Protein AF-A0A060CII4-F1 (afdb_monomer_lite)

Organism: NCBI:txid83428

Structure (mmCIF, N/CA/C/O backbone):
data_AF-A0A060CII4-F1
#
_entry.id   AF-A0A060CII4-F1
#
loop_
_atom_site.group_PDB
_atom_site.id
_atom_site.type_symbol
_atom_site.label_atom_id
_atom_site.label_alt_id
_atom_site.label_comp_id
_atom_site.label_asym_id
_atom_site.label_entity_id
_atom_site.label_seq_id
_atom_site.pdbx_PDB_ins_code
_atom_site.Cartn_x
_atom_site.Cartn_y
_atom_site.Cartn_z
_atom_site.occupancy
_atom_site.B_iso_or_equiv
_atom_site.auth_seq_id
_atom_site.auth_comp_id
_atom_site.auth_asym_id
_atom_site.auth_atom_id
_atom_site.pdbx_PDB_model_num
ATOM 1 N N . MET A 1 1 ? 1.419 1.929 6.045 1.00 71.12 1 MET A N 1
ATOM 2 C CA . MET A 1 1 ? 2.359 0.804 6.264 1.00 71.12 1 MET A CA 1
ATOM 3 C C . MET A 1 1 ? 1.665 -0.443 6.797 1.00 71.12 1 MET A C 1
ATOM 5 O O . MET A 1 1 ? 1.816 -1.476 6.164 1.00 71.12 1 MET A O 1
ATOM 9 N N . ALA A 1 2 ? 0.864 -0.356 7.867 1.00 87.94 2 ALA A N 1
ATOM 10 C CA . ALA A 1 2 ? 0.243 -1.527 8.506 1.00 87.94 2 ALA A CA 1
ATOM 11 C C . ALA A 1 2 ? -0.725 -2.353 7.626 1.00 87.94 2 ALA A C 1
ATOM 13 O O . ALA A 1 2 ? -1.005 -3.497 7.953 1.00 87.94 2 ALA A O 1
ATOM 14 N N . PHE A 1 3 ? -1.210 -1.819 6.496 1.00 90.75 3 PHE A N 1
ATOM 15 C CA . PHE A 1 3 ? -2.034 -2.591 5.555 1.00 90.75 3 PHE A CA 1
ATOM 16 C C . PHE A 1 3 ? -1.282 -3.730 4.854 1.00 90.75 3 PHE A C 1
ATOM 18 O O . PHE A 1 3 ? -1.904 -4.700 4.447 1.00 90.75 3 PHE A O 1
ATOM 25 N N . PHE A 1 4 ? 0.039 -3.634 4.685 1.00 89.62 4 PHE A N 1
ATOM 26 C CA . PHE A 1 4 ? 0.831 -4.629 3.949 1.00 89.62 4 PHE A CA 1
ATOM 27 C C . PHE A 1 4 ? 1.250 -5.786 4.863 1.00 89.62 4 PHE A C 1
ATOM 29 O O . PHE A 1 4 ? 2.434 -6.042 5.070 1.00 89.62 4 PHE A O 1
ATOM 36 N N . GLY A 1 5 ? 0.248 -6.424 5.456 1.00 87.94 5 GLY A N 1
ATOM 37 C CA . GLY A 1 5 ? 0.354 -7.458 6.476 1.00 87.94 5 GLY A CA 1
ATOM 38 C C . GLY A 1 5 ? -0.992 -7.632 7.174 1.00 87.94 5 GLY A C 1
ATOM 39 O O . GLY A 1 5 ? -2.041 -7.359 6.583 1.00 87.94 5 GLY A O 1
ATOM 40 N N . ASP A 1 6 ? -0.960 -8.042 8.439 1.00 90.38 6 ASP A N 1
ATOM 41 C CA . ASP A 1 6 ? -2.149 -8.151 9.283 1.00 90.38 6 ASP A CA 1
ATOM 42 C C . ASP A 1 6 ? -2.405 -6.831 10.013 1.00 90.38 6 ASP A C 1
ATOM 44 O O . ASP A 1 6 ? -1.695 -6.475 10.954 1.00 90.38 6 ASP A O 1
ATOM 48 N N . LEU A 1 7 ? -3.410 -6.077 9.554 1.00 92.00 7 LEU A N 1
ATOM 49 C CA . LEU A 1 7 ? -3.737 -4.782 10.147 1.00 92.00 7 LEU A CA 1
ATOM 50 C C . LEU A 1 7 ? -4.240 -4.961 11.586 1.00 92.00 7 LEU A C 1
ATOM 52 O O . LEU A 1 7 ? -5.246 -5.632 11.823 1.00 92.00 7 LEU A O 1
ATOM 56 N N . GLY A 1 8 ? -3.596 -4.256 12.514 1.00 91.38 8 GLY A N 1
ATOM 57 C CA . GLY A 1 8 ? -4.025 -4.087 13.897 1.00 91.38 8 GLY A CA 1
ATOM 58 C C . GLY A 1 8 ? -3.757 -2.664 14.387 1.00 91.38 8 GLY A C 1
ATOM 59 O O . GLY A 1 8 ? -2.988 -1.922 13.774 1.00 91.38 8 GLY A O 1
ATOM 60 N N . TYR A 1 9 ? -4.405 -2.296 15.491 1.00 92.62 9 TYR A N 1
ATOM 61 C CA . TYR A 1 9 ? -4.164 -1.045 16.209 1.00 92.62 9 TYR A CA 1
ATOM 62 C C . TYR A 1 9 ? -3.596 -1.368 17.587 1.00 92.62 9 TYR A C 1
ATOM 64 O O . TYR A 1 9 ? -4.137 -2.219 18.289 1.00 92.62 9 TYR A O 1
ATOM 72 N N . GLU A 1 10 ? -2.530 -0.672 17.967 1.00 91.25 10 GLU A N 1
ATOM 73 C CA . GLU A 1 10 ? -1.866 -0.812 19.266 1.00 91.25 10 GLU A CA 1
ATOM 74 C C . GLU A 1 10 ? -1.787 0.573 19.931 1.00 91.25 10 GLU A C 1
ATOM 76 O O . GLU A 1 10 ? -0.732 1.198 20.004 1.00 91.25 10 GLU A O 1
ATOM 81 N N . LEU A 1 11 ? -2.957 1.098 20.317 1.00 91.31 11 LEU A N 1
ATOM 82 C CA . LEU A 1 11 ? -3.148 2.402 20.965 1.00 91.31 11 LEU A CA 1
ATOM 83 C C . LEU A 1 11 ? -4.361 2.368 21.911 1.00 91.31 11 LEU A C 1
ATOM 85 O O . LEU A 1 11 ? -5.246 1.524 21.750 1.00 91.31 11 LEU A O 1
ATOM 89 N N . ASP A 1 12 ? -4.420 3.285 22.880 1.00 91.69 12 ASP A N 1
ATOM 90 C CA . ASP A 1 12 ? -5.568 3.416 23.788 1.00 91.69 12 ASP A CA 1
ATOM 91 C C . ASP A 1 12 ? -6.714 4.194 23.128 1.00 91.69 12 ASP A C 1
ATOM 93 O O . ASP A 1 12 ? -6.752 5.427 23.140 1.00 91.69 12 ASP A O 1
ATOM 97 N N . ILE A 1 13 ? -7.676 3.451 22.579 1.00 90.31 13 ILE A N 1
ATOM 98 C CA . ILE A 1 13 ? -8.834 4.005 21.866 1.00 90.31 13 ILE A CA 1
ATOM 99 C C . ILE A 1 13 ? -9.744 4.874 22.742 1.00 90.31 13 ILE A C 1
ATOM 101 O O . ILE A 1 13 ? -10.580 5.599 22.212 1.00 90.31 13 ILE A O 1
ATOM 105 N N . THR A 1 14 ? -9.623 4.804 24.073 1.00 91.50 14 THR A N 1
ATOM 106 C CA . THR A 1 14 ? -10.431 5.630 24.985 1.00 91.50 14 THR A CA 1
ATOM 107 C C . THR A 1 14 ? -9.957 7.081 25.035 1.00 91.50 14 THR A C 1
ATOM 109 O O . THR A 1 14 ? -10.689 7.950 25.506 1.00 91.50 14 THR A O 1
ATOM 112 N N . THR A 1 15 ? -8.752 7.342 24.522 1.00 93.00 15 THR A N 1
ATOM 113 C CA . THR A 1 15 ? -8.131 8.673 24.461 1.00 93.00 15 THR A CA 1
ATOM 114 C C . THR A 1 15 ? -8.203 9.315 23.074 1.00 93.00 15 THR A C 1
ATOM 116 O O . THR A 1 15 ? -7.791 10.460 22.914 1.00 93.00 15 THR A O 1
ATOM 119 N N . THR A 1 16 ? -8.731 8.589 22.088 1.00 92.31 16 THR A N 1
ATOM 120 C CA . THR A 1 16 ? -8.833 8.997 20.682 1.00 92.31 16 THR A CA 1
ATOM 121 C C . THR A 1 16 ? -10.043 9.901 20.461 1.00 92.31 16 THR A C 1
ATOM 123 O O . THR A 1 16 ? -11.131 9.624 20.975 1.00 92.31 16 THR A O 1
ATOM 126 N N . ASP A 1 17 ? -9.875 10.974 19.691 1.00 94.62 17 ASP A N 1
ATOM 127 C CA . ASP A 1 17 ? -10.986 11.871 19.365 1.00 94.62 17 ASP A CA 1
ATOM 128 C C . ASP A 1 17 ? -11.919 11.295 18.279 1.00 94.62 17 ASP A C 1
ATOM 130 O O . ASP A 1 17 ? -11.648 10.267 17.652 1.00 94.62 17 ASP A O 1
ATOM 134 N N . SER A 1 18 ? -13.078 11.929 18.076 1.00 94.12 18 SER A N 1
ATOM 135 C CA . SER A 1 18 ? -14.081 11.442 17.121 1.00 94.12 18 SER A CA 1
ATOM 136 C C . SER A 1 18 ? -13.583 11.407 15.677 1.00 94.12 18 SER A C 1
ATOM 138 O O . SER A 1 18 ? -13.991 10.522 14.923 1.00 94.12 18 SER A O 1
ATOM 140 N N . ASP A 1 19 ? -12.715 12.341 15.297 1.00 94.94 19 ASP A N 1
ATOM 141 C CA . ASP A 1 19 ? -12.235 12.488 13.926 1.00 94.94 19 ASP A CA 1
ATOM 142 C C . ASP A 1 19 ? -11.205 11.393 13.628 1.00 94.94 19 ASP A C 1
ATOM 144 O O . ASP A 1 19 ? -11.259 10.729 12.587 1.00 94.94 19 ASP A O 1
ATOM 148 N N . GLU A 1 20 ? -10.316 11.124 14.583 1.00 93.81 20 GLU A N 1
ATOM 149 C CA . GLU A 1 20 ? -9.385 10.002 14.559 1.00 93.81 20 GLU A CA 1
ATOM 150 C C . GLU A 1 20 ? -10.121 8.652 14.540 1.00 93.81 20 GLU A C 1
ATOM 152 O O . GLU A 1 20 ? -9.776 7.776 13.741 1.00 93.81 20 GLU A O 1
ATOM 157 N N . LEU A 1 21 ? -11.183 8.478 15.339 1.00 94.69 21 LEU A N 1
ATOM 158 C CA . LEU A 1 21 ? -12.015 7.266 15.310 1.00 94.69 21 LEU A CA 1
ATOM 159 C C . LEU A 1 21 ? -12.695 7.065 13.947 1.00 94.69 21 LEU A C 1
ATOM 161 O O . LEU A 1 21 ? -12.789 5.933 13.455 1.00 94.69 21 LEU A O 1
ATOM 165 N N . GLU A 1 22 ? -13.140 8.141 13.298 1.00 95.31 22 GLU A N 1
ATOM 166 C CA . GLU A 1 22 ? -13.708 8.068 11.952 1.00 95.31 22 GLU A CA 1
ATOM 167 C C . GLU A 1 22 ? -12.644 7.663 10.919 1.00 95.31 22 GLU A C 1
ATOM 169 O O . GLU A 1 22 ? -12.883 6.790 10.076 1.00 95.31 22 GLU A O 1
ATOM 174 N N . VAL A 1 23 ? -11.436 8.228 11.022 1.00 94.69 23 VAL A N 1
ATOM 175 C CA . VAL A 1 23 ? -10.278 7.831 10.208 1.00 94.69 23 VAL A CA 1
ATOM 176 C C . VAL A 1 23 ? -9.977 6.341 10.391 1.00 94.69 23 VAL A C 1
ATOM 178 O O . VAL A 1 23 ? -9.827 5.626 9.396 1.00 94.69 23 VAL A O 1
ATOM 181 N N . MET A 1 24 ? -9.938 5.845 11.630 1.00 94.69 24 MET A N 1
ATOM 182 C CA . MET A 1 24 ? -9.718 4.424 11.928 1.00 94.69 24 MET A CA 1
ATOM 183 C C . MET A 1 24 ? -10.809 3.543 11.308 1.00 94.69 24 MET A C 1
ATOM 185 O O . MET A 1 24 ? -10.508 2.522 10.689 1.00 94.69 24 MET A O 1
ATOM 189 N N . SER A 1 25 ? -12.076 3.951 11.393 1.00 94.94 25 SER A N 1
ATOM 190 C CA . SER A 1 25 ? -13.191 3.227 10.770 1.00 94.94 25 SER A CA 1
ATOM 191 C C . SER A 1 25 ? -13.022 3.112 9.248 1.00 94.94 25 SER A C 1
ATOM 193 O O . SER A 1 25 ? -13.146 2.018 8.684 1.00 94.94 25 SER A O 1
ATOM 195 N N . ARG A 1 26 ? -12.637 4.207 8.573 1.00 95.62 26 ARG A N 1
ATOM 196 C CA . ARG A 1 26 ? -12.360 4.208 7.123 1.00 95.62 26 ARG A CA 1
ATOM 197 C C . ARG A 1 26 ? -11.167 3.325 6.758 1.00 95.62 26 ARG A C 1
ATOM 199 O O . ARG A 1 26 ? -11.227 2.596 5.768 1.00 95.62 26 ARG A O 1
ATOM 206 N N . GLN A 1 27 ? -10.102 3.344 7.556 1.00 95.75 27 GLN A N 1
ATOM 207 C CA . GLN A 1 27 ? -8.944 2.458 7.388 1.00 95.75 27 GLN A CA 1
ATOM 208 C C . GLN A 1 27 ? -9.332 0.978 7.521 1.00 95.75 27 GLN A C 1
ATOM 210 O O . GLN A 1 27 ? -8.942 0.165 6.681 1.00 95.75 27 GLN A O 1
ATOM 215 N N . ILE A 1 28 ? -10.148 0.627 8.521 1.00 96.06 28 ILE A N 1
ATOM 216 C CA . ILE A 1 28 ? -10.657 -0.738 8.716 1.00 96.06 28 ILE A CA 1
ATOM 217 C C . ILE A 1 28 ? -11.515 -1.174 7.527 1.00 96.06 28 ILE A C 1
ATOM 219 O O . ILE A 1 28 ? -11.359 -2.296 7.041 1.00 96.06 28 ILE A O 1
ATOM 223 N N . ALA A 1 29 ? -12.423 -0.315 7.058 1.00 96.69 29 ALA A N 1
ATOM 224 C CA . ALA A 1 29 ? -13.290 -0.612 5.921 1.00 96.69 29 ALA A CA 1
ATOM 225 C C . ALA A 1 29 ? -12.478 -0.850 4.641 1.00 96.69 29 ALA A C 1
ATOM 227 O O . ALA A 1 29 ? -12.680 -1.858 3.962 1.00 96.69 29 ALA A O 1
ATOM 228 N N . PHE A 1 30 ? -11.507 0.022 4.362 1.00 95.88 30 PHE A N 1
ATOM 229 C CA . PHE A 1 30 ? -10.592 -0.119 3.233 1.00 95.88 30 PHE A CA 1
ATOM 230 C C . PHE A 1 30 ? -9.785 -1.420 3.311 1.00 95.88 30 PHE A C 1
ATOM 232 O O . PHE A 1 30 ? -9.765 -2.202 2.362 1.00 95.88 30 PHE A O 1
ATOM 239 N N . TYR A 1 31 ? -9.186 -1.712 4.466 1.00 96.81 31 TYR A N 1
ATOM 240 C CA . TYR A 1 31 ? -8.420 -2.940 4.649 1.00 96.81 31 TYR A CA 1
ATOM 241 C C . TYR A 1 31 ? -9.281 -4.195 4.487 1.00 96.81 31 TYR A C 1
ATOM 243 O O . TYR A 1 31 ? -8.850 -5.154 3.859 1.00 96.81 31 TYR A O 1
ATOM 251 N N . LYS A 1 32 ? -10.513 -4.199 5.013 1.00 96.44 32 LYS A N 1
ATOM 252 C CA . LYS A 1 32 ? -11.449 -5.318 4.832 1.00 96.44 32 LYS A CA 1
ATOM 253 C C . LYS A 1 32 ? -11.842 -5.505 3.367 1.00 96.44 32 LYS A C 1
ATOM 255 O O . LYS A 1 32 ? -11.889 -6.649 2.926 1.00 96.44 32 LYS A O 1
ATOM 260 N N . LYS A 1 33 ? -12.083 -4.415 2.627 1.00 96.31 33 LYS A N 1
ATOM 261 C CA . LYS A 1 33 ? -12.407 -4.450 1.190 1.00 96.31 33 LYS A CA 1
ATOM 262 C C . LYS A 1 33 ? -11.294 -5.123 0.379 1.00 96.31 33 LYS A C 1
ATOM 264 O O . LYS A 1 33 ? -11.591 -5.969 -0.453 1.00 96.31 33 LYS A O 1
ATOM 269 N N . HIS A 1 34 ? -10.035 -4.808 0.679 1.00 96.31 34 HIS A N 1
ATOM 270 C CA . HIS A 1 34 ? -8.865 -5.280 -0.076 1.00 96.31 34 HIS A CA 1
ATOM 271 C C . HIS A 1 34 ? -8.059 -6.372 0.652 1.00 96.31 34 HIS A C 1
ATOM 273 O O . HIS A 1 34 ? -6.895 -6.620 0.333 1.00 96.31 34 HIS A O 1
ATOM 279 N N . ARG A 1 35 ? -8.653 -7.035 1.655 1.00 96.56 35 ARG A N 1
ATOM 280 C CA . ARG A 1 35 ? -7.938 -7.955 2.558 1.00 96.56 35 ARG A CA 1
ATOM 281 C C . ARG A 1 35 ? -7.254 -9.095 1.810 1.00 96.56 35 ARG A C 1
ATOM 283 O O . ARG A 1 35 ? -6.106 -9.406 2.109 1.00 96.56 35 ARG A O 1
ATOM 290 N N . THR A 1 36 ? -7.947 -9.700 0.847 1.00 96.62 36 THR A N 1
ATOM 291 C CA . THR A 1 36 ? -7.401 -10.790 0.026 1.00 96.62 36 THR A CA 1
ATOM 292 C C . THR A 1 36 ? -6.144 -10.339 -0.706 1.00 96.62 36 THR A C 1
ATOM 294 O O . THR A 1 36 ? -5.127 -11.024 -0.657 1.00 96.62 36 THR A O 1
ATOM 297 N N . THR A 1 37 ? -6.176 -9.155 -1.316 1.00 96.81 37 THR A N 1
ATOM 298 C CA . THR A 1 37 ? -5.014 -8.580 -1.992 1.00 96.81 37 THR A CA 1
ATOM 299 C C . THR A 1 37 ? -3.882 -8.339 -1.008 1.00 96.81 37 THR A C 1
ATOM 301 O O . THR A 1 37 ? -2.784 -8.823 -1.244 1.00 96.81 37 THR A O 1
ATOM 304 N N . PHE A 1 38 ? -4.137 -7.690 0.129 1.00 96.88 38 PHE A N 1
ATOM 305 C CA . PHE A 1 38 ? -3.093 -7.405 1.118 1.00 96.88 38 PHE A CA 1
ATOM 306 C C . PHE A 1 38 ? -2.444 -8.654 1.726 1.00 96.88 38 PHE A C 1
ATOM 308 O O . PHE A 1 38 ? -1.222 -8.692 1.854 1.00 96.88 38 PHE A O 1
ATOM 315 N N . GLN A 1 39 ? -3.240 -9.651 2.119 1.00 95.94 39 GLN A N 1
ATOM 316 C CA . GLN A 1 39 ? -2.755 -10.807 2.880 1.00 95.94 39 GLN A CA 1
ATOM 317 C C . GLN A 1 39 ? -2.294 -11.972 1.998 1.00 95.94 39 GLN A C 1
ATOM 319 O O . GLN A 1 39 ? -1.416 -12.730 2.400 1.00 95.94 39 GLN A O 1
ATOM 324 N N . GLN A 1 40 ? -2.902 -12.152 0.823 1.00 96.25 40 GLN A N 1
ATOM 325 C CA . GLN A 1 40 ? -2.686 -13.332 -0.027 1.00 96.25 40 GLN A CA 1
ATOM 326 C C . GLN A 1 40 ? -2.071 -12.987 -1.383 1.00 96.25 40 GLN A C 1
ATOM 328 O O . GLN A 1 40 ? -1.691 -13.886 -2.134 1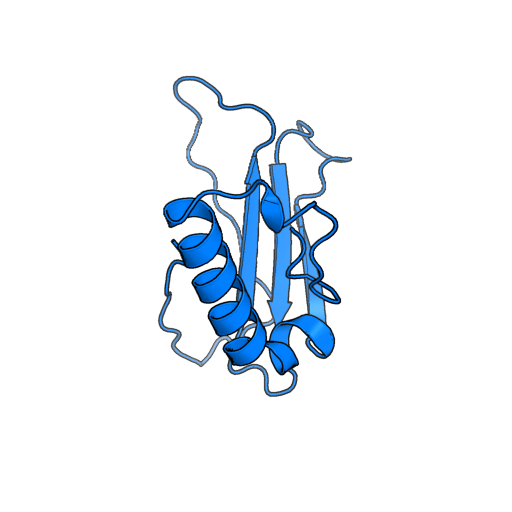.00 96.25 40 GLN A O 1
ATOM 333 N N . GLY A 1 41 ? -1.986 -11.702 -1.719 1.00 96.81 41 GLY A N 1
ATOM 334 C CA . GLY A 1 41 ? -1.394 -11.265 -2.966 1.00 96.81 41 GLY A CA 1
ATOM 335 C C . GLY A 1 41 ? 0.128 -11.402 -2.991 1.00 96.81 41 GLY A C 1
ATOM 336 O O . GLY A 1 41 ? 0.815 -11.562 -1.979 1.00 96.81 41 GLY A O 1
ATOM 337 N N . ARG A 1 42 ? 0.684 -11.307 -4.195 1.00 97.38 42 ARG A N 1
ATOM 338 C CA . ARG A 1 42 ? 2.123 -11.350 -4.429 1.00 97.38 42 ARG A CA 1
ATOM 339 C C . ARG A 1 42 ? 2.739 -9.975 -4.199 1.00 97.38 42 ARG A C 1
ATOM 341 O O . ARG A 1 42 ? 2.447 -9.032 -4.932 1.00 97.38 42 ARG A O 1
ATOM 348 N N . LEU A 1 43 ? 3.622 -9.879 -3.207 1.00 96.81 43 LEU A N 1
ATOM 349 C CA . LEU A 1 43 ? 4.335 -8.647 -2.872 1.00 96.81 43 LEU A CA 1
ATOM 350 C C . LEU A 1 43 ? 5.564 -8.441 -3.768 1.00 96.81 43 LEU A C 1
ATOM 352 O O . LEU A 1 43 ? 6.424 -9.318 -3.876 1.00 96.81 43 LEU A O 1
ATOM 356 N N . TYR A 1 44 ? 5.683 -7.246 -4.345 1.00 96.19 44 TYR A N 1
ATOM 357 C CA . TYR A 1 44 ? 6.855 -6.798 -5.097 1.00 96.19 44 TYR A CA 1
ATOM 358 C C . TYR A 1 44 ? 7.462 -5.566 -4.428 1.00 96.19 44 TYR A C 1
ATOM 360 O O . TYR A 1 44 ? 6.769 -4.584 -4.157 1.00 96.19 44 TYR A O 1
ATOM 368 N N . ARG A 1 45 ? 8.775 -5.601 -4.188 1.00 94.94 45 ARG A N 1
ATOM 369 C CA . ARG A 1 45 ? 9.539 -4.422 -3.759 1.00 94.94 45 ARG A CA 1
ATOM 370 C C . ARG A 1 45 ? 9.888 -3.602 -4.998 1.00 94.94 45 ARG A C 1
ATOM 372 O O . ARG A 1 45 ? 10.428 -4.161 -5.947 1.00 94.94 45 ARG A O 1
ATOM 379 N N . ILE A 1 46 ? 9.572 -2.309 -4.980 1.00 94.62 46 ILE A N 1
ATOM 380 C CA . ILE A 1 46 ? 9.797 -1.387 -6.105 1.00 94.62 46 ILE A CA 1
ATOM 381 C C . ILE A 1 46 ? 10.980 -0.464 -5.824 1.00 94.62 46 ILE A C 1
ATOM 383 O O . ILE A 1 46 ? 11.849 -0.297 -6.672 1.00 94.62 46 ILE A O 1
ATOM 387 N N . ALA A 1 47 ? 11.035 0.106 -4.620 1.00 92.88 47 ALA A N 1
ATOM 388 C CA . ALA A 1 47 ? 12.143 0.936 -4.169 1.00 92.88 47 ALA A CA 1
ATOM 389 C C . ALA A 1 47 ? 12.539 0.552 -2.743 1.00 92.88 47 ALA A C 1
ATOM 391 O O . ALA A 1 47 ? 11.685 0.415 -1.860 1.00 92.88 47 ALA A O 1
ATOM 392 N N . SER A 1 48 ? 13.842 0.374 -2.539 1.00 89.88 48 SER A N 1
ATOM 393 C CA . SER A 1 48 ? 14.436 -0.018 -1.265 1.00 89.88 48 SER A CA 1
ATOM 394 C C . SER A 1 48 ? 15.029 1.206 -0.557 1.00 89.88 48 SER A C 1
ATOM 396 O O . SER A 1 48 ? 15.876 1.878 -1.144 1.00 89.88 48 SER A O 1
ATOM 398 N N . PRO A 1 49 ? 14.706 1.462 0.726 1.00 86.62 49 PRO A N 1
ATOM 399 C CA . PRO A 1 49 ? 15.347 2.530 1.503 1.00 86.62 49 PRO A CA 1
ATOM 400 C C . PRO A 1 49 ? 16.798 2.188 1.897 1.00 86.62 49 PRO A C 1
ATOM 402 O O . PRO A 1 49 ? 17.460 2.942 2.617 1.00 86.62 49 PRO A O 1
ATOM 405 N N . TYR A 1 50 ? 17.296 1.026 1.471 1.00 88.75 50 TYR A N 1
ATOM 406 C CA . TYR A 1 50 ? 18.675 0.584 1.664 1.00 88.75 50 TYR A CA 1
ATOM 407 C C . TYR A 1 50 ? 19.542 0.812 0.420 1.00 88.75 50 TYR A C 1
ATOM 409 O O . TYR A 1 50 ? 20.735 0.530 0.452 1.00 88.75 50 TYR A O 1
ATOM 417 N N . GLU A 1 51 ? 18.957 1.335 -0.658 1.00 84.44 51 GLU A N 1
ATOM 418 C CA . GLU A 1 51 ? 19.613 1.573 -1.940 1.00 84.44 51 GLU A CA 1
ATOM 419 C C . GLU A 1 51 ? 19.424 3.034 -2.380 1.00 84.44 51 GLU A C 1
ATOM 421 O O . GLU A 1 51 ? 18.591 3.768 -1.840 1.00 84.44 51 GLU A O 1
ATOM 426 N N . GLY A 1 52 ? 20.216 3.471 -3.363 1.00 83.56 52 GLY A N 1
ATOM 427 C CA . GLY A 1 52 ? 20.127 4.822 -3.919 1.00 83.56 52 GLY A CA 1
ATOM 428 C C . GLY A 1 52 ? 20.330 5.919 -2.869 1.00 83.56 52 GLY A C 1
ATOM 429 O O . GLY A 1 52 ? 21.242 5.853 -2.046 1.00 83.56 52 GLY A O 1
ATOM 430 N N . ASP A 1 53 ? 19.472 6.938 -2.897 1.00 85.12 53 ASP A N 1
ATOM 431 C CA . ASP A 1 53 ? 19.509 8.061 -1.953 1.00 85.12 53 ASP A CA 1
ATOM 432 C C . ASP A 1 53 ? 18.814 7.771 -0.612 1.00 85.12 53 ASP A C 1
ATOM 434 O O . ASP A 1 53 ? 18.753 8.650 0.253 1.00 85.12 53 ASP A O 1
ATOM 438 N N . ARG A 1 54 ? 18.293 6.543 -0.449 1.00 88.44 54 ARG A N 1
ATOM 439 C CA . ARG A 1 54 ? 17.650 6.022 0.763 1.00 88.44 54 ARG A CA 1
ATOM 440 C C . ARG A 1 54 ? 16.439 6.824 1.241 1.00 88.44 54 ARG A C 1
ATOM 442 O O . ARG A 1 54 ? 16.008 6.652 2.378 1.00 88.44 54 ARG A O 1
ATOM 449 N N . ASN A 1 55 ? 15.885 7.694 0.399 1.00 90.69 55 ASN A N 1
ATOM 450 C CA . ASN A 1 55 ? 14.799 8.594 0.776 1.00 90.69 55 ASN A CA 1
ATOM 451 C C . ASN A 1 55 ? 13.417 8.083 0.353 1.00 90.69 55 ASN A C 1
ATOM 453 O O . ASN A 1 55 ? 12.401 8.659 0.744 1.00 90.69 55 ASN A O 1
ATOM 457 N N . VAL A 1 56 ? 13.377 7.023 -0.452 1.00 91.62 56 VAL A N 1
ATOM 458 C CA . VAL A 1 56 ? 12.158 6.458 -1.027 1.00 91.62 56 VAL A CA 1
ATOM 459 C C . VAL A 1 56 ? 12.049 4.982 -0.676 1.00 91.62 56 VAL A C 1
ATOM 461 O O . VAL A 1 56 ? 13.020 4.228 -0.713 1.00 91.62 56 VAL A O 1
ATOM 464 N N . MET A 1 57 ? 10.828 4.572 -0.363 1.00 94.25 57 MET A N 1
ATOM 465 C CA . MET A 1 57 ? 10.454 3.192 -0.122 1.00 94.25 57 MET A CA 1
ATOM 466 C C . MET A 1 57 ? 9.124 2.943 -0.815 1.00 94.25 57 MET A C 1
ATOM 468 O O . MET A 1 57 ? 8.144 3.642 -0.563 1.00 94.25 57 MET A O 1
ATOM 472 N N . ALA A 1 58 ? 9.087 1.967 -1.710 1.00 94.88 58 ALA A N 1
ATOM 473 C CA . ALA A 1 58 ? 7.884 1.663 -2.461 1.00 94.88 58 ALA A CA 1
ATOM 474 C C . ALA A 1 58 ? 7.748 0.163 -2.662 1.00 94.88 58 ALA A C 1
ATOM 476 O O . ALA A 1 58 ? 8.722 -0.553 -2.908 1.00 94.88 58 ALA A O 1
ATOM 477 N N . TRP A 1 59 ? 6.518 -0.307 -2.582 1.00 95.81 59 TRP A N 1
ATOM 478 C CA . TRP A 1 59 ? 6.163 -1.686 -2.861 1.00 95.81 59 TRP A CA 1
ATOM 479 C C . TRP A 1 59 ? 4.720 -1.743 -3.334 1.00 95.81 59 TRP A C 1
ATOM 481 O O . TRP A 1 59 ? 3.954 -0.787 -3.213 1.00 95.81 59 TRP A O 1
ATOM 491 N N . GLN A 1 60 ? 4.348 -2.896 -3.852 1.00 96.88 60 GLN A N 1
ATOM 492 C CA . GLN A 1 60 ? 2.993 -3.185 -4.278 1.00 96.88 60 GLN A CA 1
ATOM 493 C C . GLN A 1 60 ? 2.636 -4.6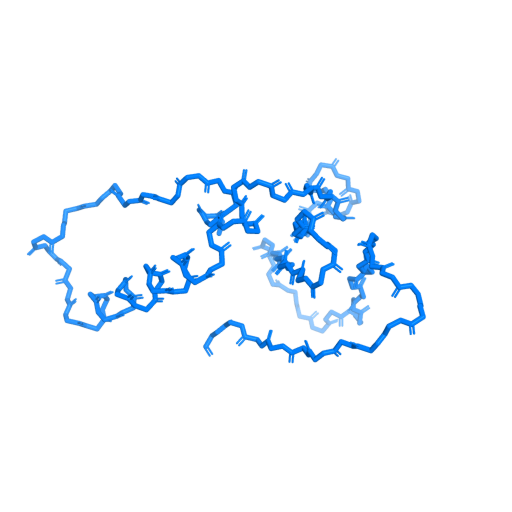24 -3.940 1.00 96.88 60 GLN A C 1
ATOM 495 O O . GLN A 1 60 ? 3.520 -5.461 -3.735 1.00 96.88 60 GLN A O 1
ATOM 500 N N . VAL A 1 61 ? 1.344 -4.917 -3.940 1.00 97.56 61 VAL A N 1
ATOM 501 C CA . VAL A 1 61 ? 0.825 -6.275 -3.842 1.00 97.56 61 VAL A CA 1
ATOM 502 C C . VAL A 1 61 ? -0.180 -6.490 -4.960 1.00 97.56 61 VAL A C 1
ATOM 504 O O . VAL A 1 61 ? -1.067 -5.662 -5.154 1.00 97.56 61 VAL A O 1
ATOM 507 N N . VAL A 1 62 ? -0.004 -7.576 -5.707 1.00 97.69 62 VAL A N 1
ATOM 508 C CA . VAL A 1 62 ? -0.907 -7.989 -6.787 1.00 97.69 62 VAL A CA 1
ATOM 509 C C . VAL A 1 62 ? -1.788 -9.115 -6.271 1.00 97.69 62 VAL A C 1
ATOM 511 O O . VAL A 1 62 ? -1.280 -10.096 -5.731 1.00 97.69 62 VAL A O 1
ATOM 514 N N . SER A 1 63 ? -3.096 -8.9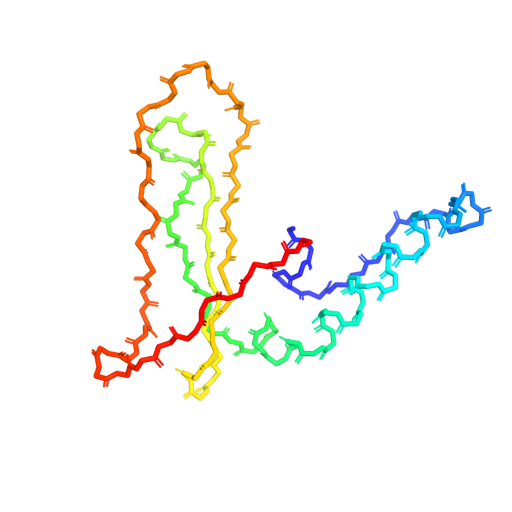64 -6.419 1.00 97.00 63 SER A N 1
ATOM 515 C CA . SER A 1 63 ? -4.100 -9.972 -6.066 1.00 97.00 63 SER A CA 1
ATOM 516 C C . SER A 1 63 ? -3.830 -11.335 -6.729 1.00 97.00 63 SER A C 1
ATOM 518 O O . SER A 1 63 ? -3.211 -11.396 -7.795 1.00 97.00 63 SER A O 1
ATOM 520 N N . PRO A 1 64 ? -4.298 -12.452 -6.138 1.00 95.81 64 PRO A N 1
ATOM 521 C CA . PRO A 1 64 ? -4.089 -13.787 -6.706 1.00 95.81 64 PRO A CA 1
ATOM 522 C C . PRO A 1 64 ? -4.636 -13.973 -8.129 1.00 95.81 64 PRO A C 1
ATOM 524 O O . PRO A 1 64 ? -4.073 -14.747 -8.898 1.00 95.81 64 PRO A O 1
ATOM 527 N N . ASP A 1 65 ? -5.713 -13.269 -8.489 1.00 95.12 65 ASP A N 1
ATOM 528 C CA . ASP A 1 65 ? -6.313 -13.304 -9.828 1.00 95.12 65 ASP A CA 1
ATOM 529 C C . ASP A 1 65 ? -5.707 -12.273 -10.799 1.00 95.12 65 ASP A C 1
ATOM 531 O O . ASP A 1 65 ? -6.110 -12.216 -11.958 1.00 95.12 65 ASP A O 1
ATOM 535 N N . SER A 1 66 ? -4.716 -11.494 -10.345 1.00 93.31 66 SER A N 1
ATOM 536 C CA . SER A 1 66 ? -4.029 -10.435 -11.098 1.00 93.31 66 SER A CA 1
ATOM 537 C C . SER A 1 66 ? -4.928 -9.298 -11.596 1.00 93.31 66 SER A C 1
ATOM 539 O O . SER A 1 66 ? -4.530 -8.563 -12.496 1.00 93.31 66 SER A O 1
ATOM 541 N N . ARG A 1 67 ? -6.119 -9.114 -11.008 1.00 94.69 67 ARG A N 1
ATOM 542 C CA . ARG A 1 67 ? -7.071 -8.060 -11.415 1.00 94.69 67 ARG A CA 1
ATOM 543 C C . ARG A 1 67 ? -6.989 -6.796 -10.573 1.00 94.69 67 ARG A C 1
ATOM 545 O O . ARG A 1 67 ? -7.371 -5.726 -11.024 1.00 94.69 67 ARG A O 1
ATOM 552 N N . GLU A 1 68 ? -6.492 -6.921 -9.351 1.00 96.12 68 GLU A N 1
ATOM 553 C CA . GLU A 1 68 ? -6.280 -5.812 -8.425 1.00 96.12 68 GLU A CA 1
ATOM 554 C C . GLU A 1 68 ? -4.804 -5.699 -8.028 1.00 96.12 68 GLU A C 1
ATOM 556 O O . GLU A 1 68 ? -4.127 -6.704 -7.783 1.00 96.12 68 GLU A O 1
ATOM 561 N N . LEU A 1 69 ? -4.323 -4.461 -7.911 1.00 95.88 69 LEU A N 1
ATOM 562 C CA . LEU A 1 69 ? -3.007 -4.118 -7.387 1.00 95.88 69 LEU A CA 1
ATOM 563 C C . LEU A 1 69 ? -3.153 -2.972 -6.388 1.00 95.88 69 LEU A C 1
ATOM 565 O O . LEU A 1 69 ? -3.772 -1.955 -6.688 1.00 95.88 69 LEU A O 1
ATOM 569 N N . VAL A 1 70 ? -2.509 -3.099 -5.227 1.00 96.69 70 VAL A N 1
ATOM 570 C CA . VAL A 1 70 ? -2.353 -1.986 -4.282 1.00 96.69 70 VAL A CA 1
ATOM 571 C C . VAL A 1 70 ? -0.881 -1.617 -4.165 1.00 96.69 70 VAL A C 1
ATOM 573 O O . VAL A 1 70 ? -0.063 -2.429 -3.732 1.00 96.69 70 VAL A O 1
ATOM 576 N N . ALA A 1 71 ? -0.541 -0.384 -4.540 1.00 96.12 71 ALA A N 1
ATOM 577 C CA . ALA A 1 71 ? 0.802 0.172 -4.423 1.00 96.12 71 ALA A CA 1
ATOM 578 C C . ALA A 1 71 ? 0.879 1.176 -3.277 1.00 96.12 71 ALA A C 1
ATOM 580 O O . ALA A 1 71 ? -0.060 1.926 -3.015 1.00 96.12 71 ALA A O 1
ATOM 581 N N . ALA A 1 72 ? 2.031 1.228 -2.621 1.00 94.88 72 ALA A N 1
ATOM 582 C CA . ALA A 1 72 ? 2.352 2.282 -1.683 1.00 94.88 72 ALA A CA 1
ATOM 583 C C . ALA A 1 72 ? 3.722 2.874 -1.988 1.00 94.88 72 ALA A C 1
ATOM 585 O O . ALA A 1 72 ? 4.689 2.163 -2.261 1.00 94.88 72 ALA A O 1
ATOM 586 N N . TYR A 1 73 ? 3.772 4.198 -1.912 1.00 93.75 73 TYR A N 1
ATOM 587 C CA . TYR A 1 73 ? 4.957 5.002 -2.132 1.00 93.75 73 TYR A CA 1
ATOM 588 C C . TYR A 1 73 ? 5.171 5.889 -0.915 1.00 93.75 73 TYR A C 1
ATOM 590 O O . TYR A 1 73 ? 4.309 6.695 -0.565 1.00 93.75 73 TYR A O 1
ATOM 598 N N . TYR A 1 74 ? 6.320 5.741 -0.274 1.00 92.12 74 TYR A N 1
ATOM 599 C CA . TYR A 1 74 ? 6.698 6.501 0.904 1.00 92.12 74 TYR A CA 1
ATOM 600 C C . TYR A 1 74 ? 7.975 7.272 0.610 1.00 92.12 74 TYR A C 1
ATOM 602 O O . TYR A 1 74 ? 8.945 6.723 0.085 1.00 92.12 74 TYR A O 1
ATOM 610 N N . ARG A 1 75 ? 7.977 8.546 0.997 1.00 91.19 75 ARG A N 1
ATOM 611 C CA . ARG A 1 75 ? 9.169 9.387 1.018 1.00 91.19 75 ARG A CA 1
ATOM 612 C C . ARG A 1 75 ? 9.471 9.759 2.463 1.00 91.19 75 ARG A C 1
ATOM 614 O O . ARG A 1 75 ? 8.574 10.220 3.163 1.00 91.19 75 ARG A O 1
ATOM 621 N N . ILE A 1 76 ? 10.712 9.556 2.894 1.00 89.94 76 ILE A N 1
ATOM 622 C CA . ILE A 1 76 ? 11.131 9.791 4.282 1.00 89.94 76 ILE A CA 1
ATOM 623 C C . ILE A 1 76 ? 11.268 11.295 4.544 1.00 89.94 76 ILE A C 1
ATOM 625 O O . ILE A 1 76 ? 10.656 11.828 5.464 1.00 89.94 76 ILE A O 1
ATOM 629 N N . LEU A 1 77 ? 12.040 11.994 3.709 1.00 90.88 77 LEU A N 1
ATOM 630 C CA . LEU A 1 77 ? 12.281 13.432 3.797 1.00 90.88 77 LEU A CA 1
ATOM 631 C C . LEU A 1 77 ? 11.706 14.143 2.574 1.00 90.88 77 LEU A C 1
ATOM 633 O O . LEU A 1 77 ? 12.054 13.838 1.427 1.00 90.88 77 LEU A O 1
ATOM 637 N N . SER A 1 78 ? 10.854 15.138 2.816 1.00 87.81 78 SER A N 1
ATOM 638 C CA . SER A 1 78 ? 10.435 16.059 1.761 1.00 87.81 78 SER A CA 1
ATOM 639 C C . SER A 1 78 ? 11.626 16.903 1.297 1.00 87.81 78 SER A C 1
ATOM 641 O O . SER A 1 78 ? 12.468 17.297 2.105 1.00 87.81 78 SER A O 1
ATOM 643 N N . ARG A 1 79 ? 11.710 17.180 -0.007 1.00 87.62 79 ARG A N 1
ATOM 644 C CA . ARG A 1 79 ? 12.770 18.001 -0.609 1.00 87.62 79 ARG A CA 1
ATOM 645 C C . ARG A 1 79 ? 12.155 19.193 -1.337 1.00 87.62 79 ARG A C 1
ATOM 647 O O . ARG A 1 79 ? 11.118 19.016 -1.978 1.00 87.62 79 ARG A O 1
ATOM 654 N N . PRO A 1 80 ? 12.775 20.383 -1.276 1.00 89.38 80 PRO A N 1
ATOM 655 C CA . PRO A 1 80 ? 12.348 21.511 -2.091 1.00 89.38 80 PRO A CA 1
ATOM 656 C C . PRO A 1 80 ? 12.658 21.234 -3.566 1.00 89.38 80 PRO A C 1
ATOM 658 O O . PRO A 1 80 ? 13.735 20.734 -3.882 1.00 89.38 80 PRO A O 1
ATOM 661 N N . ASN A 1 81 ? 11.716 21.572 -4.451 1.00 89.50 81 ASN A N 1
ATOM 662 C CA . ASN A 1 81 ? 11.837 21.423 -5.907 1.00 89.50 81 ASN A CA 1
ATOM 663 C C . ASN A 1 81 ? 12.420 20.059 -6.356 1.00 89.50 81 ASN A C 1
ATOM 665 O O . ASN A 1 81 ? 13.478 20.022 -6.992 1.00 89.50 81 ASN A O 1
ATOM 669 N N . PRO A 1 82 ? 11.789 18.926 -5.986 1.00 85.31 82 PRO A N 1
ATOM 670 C CA . PRO A 1 82 ? 12.292 17.620 -6.381 1.00 85.31 82 PRO A CA 1
ATOM 671 C C . PRO A 1 82 ? 12.149 17.440 -7.896 1.00 85.31 82 PRO A C 1
ATOM 673 O O . PRO A 1 82 ? 11.195 17.930 -8.505 1.00 85.31 82 PRO A O 1
ATOM 676 N N . ALA A 1 83 ? 13.071 16.691 -8.500 1.00 85.88 83 ALA A N 1
ATOM 677 C CA . ALA A 1 83 ? 12.875 16.213 -9.862 1.00 85.88 83 ALA A CA 1
ATOM 678 C C . ALA A 1 83 ? 11.614 15.322 -9.936 1.00 85.88 83 ALA A C 1
ATOM 680 O O . ALA A 1 83 ? 11.245 14.708 -8.928 1.00 85.88 83 ALA A O 1
ATOM 681 N N . PRO A 1 84 ? 10.953 15.220 -11.104 1.00 84.88 84 PRO A N 1
ATOM 682 C CA . PRO A 1 84 ? 9.873 14.261 -11.297 1.00 84.88 84 PRO A CA 1
ATOM 683 C C . PRO A 1 84 ? 10.343 12.837 -10.983 1.00 84.88 84 PRO A C 1
ATOM 685 O O . PRO A 1 84 ? 11.372 12.384 -11.484 1.00 84.88 84 PRO A O 1
ATOM 688 N N . GLU A 1 85 ? 9.578 12.128 -10.158 1.00 83.44 85 GLU A N 1
ATOM 689 C CA . GLU A 1 85 ? 9.843 10.739 -9.787 1.00 83.44 85 GLU A CA 1
ATOM 690 C C . GLU A 1 85 ? 8.766 9.840 -10.399 1.00 83.44 85 GLU A C 1
ATOM 692 O O . GLU A 1 85 ? 7.581 10.174 -10.388 1.00 83.44 85 GLU A O 1
ATOM 697 N N . HIS A 1 86 ? 9.177 8.684 -10.920 1.00 86.62 86 HIS A N 1
ATOM 698 C CA . HIS A 1 86 ? 8.273 7.700 -11.509 1.00 86.62 86 HIS A CA 1
ATOM 699 C C . HIS A 1 86 ? 8.352 6.388 -10.726 1.00 86.62 86 HIS A C 1
ATOM 701 O O . HIS A 1 86 ? 9.411 5.767 -10.654 1.00 86.62 86 HIS A O 1
ATOM 707 N N . CYS A 1 87 ? 7.219 5.938 -10.187 1.00 88.44 87 CYS A N 1
ATOM 708 C CA . CYS A 1 87 ? 7.079 4.605 -9.607 1.00 88.44 87 CYS A CA 1
ATOM 709 C C . CYS A 1 87 ? 6.592 3.646 -10.700 1.00 88.44 87 CYS A C 1
ATOM 711 O O . CYS A 1 87 ? 5.448 3.741 -11.143 1.00 88.44 87 CYS A O 1
ATOM 713 N N . ARG A 1 88 ? 7.467 2.756 -11.181 1.00 91.94 88 ARG A N 1
ATOM 714 C CA . ARG A 1 88 ? 7.101 1.761 -12.197 1.00 91.94 88 ARG A CA 1
ATOM 715 C C . ARG A 1 88 ? 6.495 0.537 -11.521 1.00 91.94 88 ARG A C 1
ATOM 717 O O . ARG A 1 88 ? 7.201 -0.182 -10.818 1.00 91.94 88 ARG A O 1
ATOM 724 N N . LEU A 1 89 ? 5.203 0.323 -11.745 1.00 94.25 89 LEU A N 1
ATOM 725 C CA . LEU A 1 89 ? 4.492 -0.864 -11.278 1.00 94.25 89 LEU A CA 1
ATOM 726 C C . LEU A 1 89 ? 4.869 -2.087 -12.125 1.00 94.25 89 LEU A C 1
ATOM 728 O O . LEU A 1 89 ? 5.245 -1.955 -13.291 1.00 94.25 89 LEU A O 1
ATOM 732 N N . VAL A 1 90 ? 4.782 -3.276 -11.534 1.00 94.50 90 VAL A N 1
ATOM 733 C CA . VAL A 1 90 ? 5.151 -4.557 -12.163 1.00 94.50 90 VAL A CA 1
ATOM 734 C C . VAL A 1 90 ? 4.080 -5.621 -11.930 1.00 94.50 90 VAL A C 1
ATOM 736 O O . VAL A 1 90 ? 3.221 -5.464 -11.073 1.00 94.50 90 VAL A O 1
ATOM 739 N N . GLY A 1 91 ? 4.124 -6.732 -12.667 1.00 90.75 91 GLY A N 1
ATOM 740 C CA . GLY A 1 91 ? 3.218 -7.865 -12.425 1.00 90.75 91 GLY A CA 1
ATOM 741 C C . GLY A 1 91 ? 1.749 -7.606 -12.779 1.00 90.75 91 GLY A C 1
ATOM 742 O O . GLY A 1 91 ? 0.891 -8.319 -12.274 1.00 90.75 91 GLY A O 1
ATOM 743 N N . LEU A 1 92 ? 1.486 -6.599 -13.615 1.00 91.19 92 LEU A N 1
ATOM 744 C CA . LEU A 1 92 ? 0.197 -6.356 -14.261 1.00 91.19 92 LEU A CA 1
ATOM 745 C C . LEU A 1 92 ? 0.147 -7.087 -15.608 1.00 91.19 92 LEU A C 1
ATOM 747 O O . LEU A 1 92 ? 1.185 -7.268 -16.250 1.00 91.19 92 LEU A O 1
ATOM 751 N N . ASP A 1 93 ? -1.053 -7.471 -16.031 1.00 93.69 93 ASP A N 1
ATOM 752 C CA . ASP A 1 93 ? -1.319 -7.924 -17.398 1.00 93.69 93 ASP A CA 1
ATOM 753 C C . ASP A 1 93 ? -1.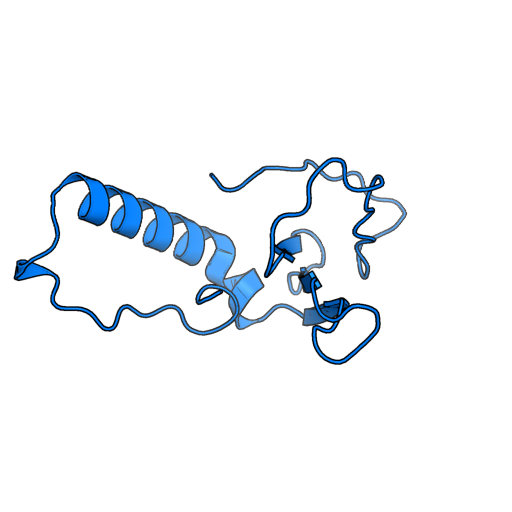090 -6.756 -18.383 1.00 93.69 93 ASP A C 1
ATOM 755 O O . ASP A 1 93 ? -1.739 -5.717 -18.222 1.00 93.69 93 ASP A O 1
ATOM 759 N N . PRO A 1 94 ? -0.161 -6.880 -19.353 1.00 93.12 94 PRO A N 1
ATOM 760 C CA . PRO A 1 94 ? 0.140 -5.821 -20.316 1.00 93.12 94 PRO A CA 1
ATOM 761 C C . PRO A 1 94 ? -0.993 -5.535 -21.310 1.00 93.12 94 PRO A C 1
ATOM 763 O O . PRO A 1 94 ? -0.981 -4.464 -21.912 1.00 93.12 94 PRO A O 1
ATOM 766 N N . ASP A 1 95 ? -1.943 -6.457 -21.480 1.00 95.94 95 ASP A N 1
ATOM 767 C CA . ASP A 1 95 ? -3.048 -6.331 -22.436 1.00 95.94 95 ASP A CA 1
ATOM 768 C C . ASP A 1 95 ? -4.348 -5.824 -21.776 1.00 95.94 95 ASP A C 1
ATOM 770 O O . ASP A 1 95 ? -5.373 -5.674 -22.444 1.00 95.94 95 ASP A O 1
ATOM 774 N N . ALA A 1 96 ? -4.320 -5.552 -20.467 1.00 95.31 96 ALA A N 1
ATOM 775 C CA . ALA A 1 96 ? -5.466 -5.076 -19.700 1.00 95.31 96 ALA A CA 1
ATOM 776 C C . ALA A 1 96 ? -5.434 -3.558 -19.454 1.00 95.31 96 ALA A C 1
ATOM 778 O O . ALA A 1 96 ? -4.377 -2.932 -19.357 1.00 95.31 96 ALA A O 1
ATOM 779 N N . GLU A 1 97 ? -6.621 -2.978 -19.281 1.00 96.12 97 GLU A N 1
ATOM 780 C CA . GLU A 1 97 ? -6.804 -1.600 -18.825 1.00 96.12 97 GLU A CA 1
ATOM 781 C C . GLU A 1 97 ? -7.110 -1.577 -17.323 1.00 96.12 97 GLU A C 1
ATOM 783 O O . GLU A 1 97 ? -7.814 -2.447 -16.807 1.00 96.12 97 GLU A O 1
ATOM 788 N N . TYR A 1 98 ? -6.577 -0.575 -16.620 1.00 95.56 98 TYR A N 1
ATOM 789 C CA . TYR A 1 98 ? -6.722 -0.439 -15.172 1.00 95.56 98 TYR A CA 1
ATOM 790 C C . TYR A 1 98 ? -7.180 0.967 -14.806 1.00 95.56 98 TYR A C 1
ATOM 792 O O . TYR A 1 98 ? -6.576 1.954 -15.233 1.00 95.56 98 TYR A O 1
ATOM 800 N N . ASP A 1 99 ? -8.181 1.040 -13.934 1.00 96.00 99 ASP A N 1
ATOM 801 C CA . ASP A 1 99 ? -8.559 2.275 -13.261 1.00 96.00 99 ASP A CA 1
ATOM 802 C C . ASP A 1 99 ? -7.677 2.500 -12.031 1.00 96.00 99 ASP A C 1
ATOM 804 O O . ASP A 1 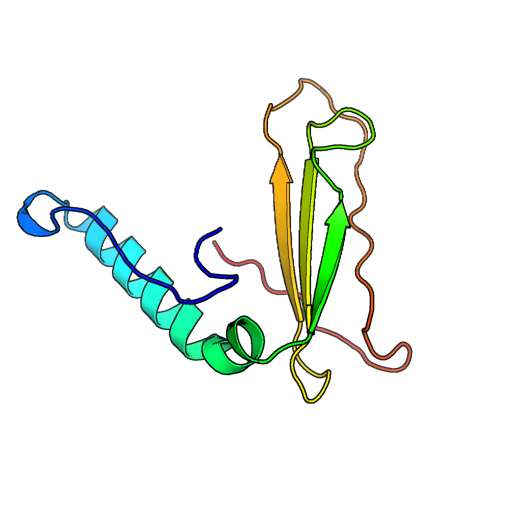99 ? -7.408 1.587 -11.245 1.00 96.00 99 ASP A O 1
ATOM 808 N N . VAL A 1 100 ? -7.215 3.740 -11.859 1.00 94.44 100 VAL A N 1
ATOM 809 C CA . VAL A 1 100 ? -6.347 4.118 -10.741 1.00 94.44 100 VAL A CA 1
ATOM 810 C C . VAL A 1 100 ? -7.133 4.954 -9.743 1.00 94.44 100 VAL A C 1
ATOM 812 O O . VAL A 1 100 ? -7.475 6.107 -10.004 1.00 94.44 100 VAL A O 1
ATOM 815 N N . GLU A 1 101 ? -7.345 4.388 -8.560 1.00 93.81 101 GLU A N 1
ATOM 816 C CA . GLU A 1 101 ? -7.933 5.083 -7.419 1.00 93.81 101 GLU A CA 1
ATOM 817 C C . GLU A 1 101 ? -6.855 5.469 -6.402 1.00 93.81 101 GLU A C 1
ATOM 819 O O . GLU A 1 101 ? -5.916 4.716 -6.126 1.00 93.81 101 GLU A O 1
ATOM 824 N N . ARG A 1 102 ? -6.998 6.655 -5.802 1.00 90.50 102 ARG A N 1
ATOM 825 C CA . ARG A 1 102 ? -6.144 7.092 -4.697 1.00 90.50 102 ARG A CA 1
ATOM 826 C C . ARG A 1 102 ? -6.852 6.834 -3.373 1.00 90.50 102 ARG A C 1
ATOM 828 O O . ARG A 1 102 ? -7.957 7.313 -3.160 1.00 90.50 102 ARG A O 1
ATOM 835 N N . TYR A 1 103 ? -6.172 6.143 -2.462 1.00 83.56 103 TYR A N 1
ATOM 836 C CA . TYR A 1 103 ? -6.579 6.098 -1.061 1.00 83.56 103 TYR A CA 1
ATOM 837 C C . TYR A 1 103 ? -6.218 7.423 -0.372 1.00 83.56 103 TYR A C 1
ATOM 839 O O . TYR A 1 103 ? -5.038 7.792 -0.332 1.00 83.56 103 TYR A O 1
ATOM 847 N N . GLY A 1 104 ? -7.219 8.136 0.148 1.00 68.06 104 GLY A N 1
ATOM 848 C CA . GLY A 1 104 ? -7.051 9.418 0.839 1.00 68.06 104 GLY A CA 1
ATOM 849 C C . GLY A 1 104 ? -8.321 10.242 0.846 1.00 68.06 104 GLY A C 1
ATOM 850 O O . GLY A 1 104 ? -8.848 10.473 -0.261 1.00 68.06 104 GLY A O 1
#

Radius of gyration: 15.98 Å; chains: 1; bounding box: 34×35×47 Å

Foldseek 3Di:
DQLLEPHDDDDDPVPDDPVVVVVVVVVVVVSVVCVQQRHVFDKDWQDALV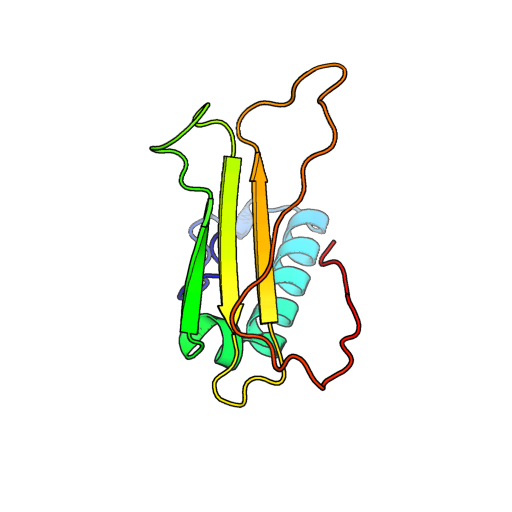DDPSQKTKIKTAHPVLQDMDIDIDGNDDDPPDDDDDRDDDSHDPVDDDDDDDDD

Secondary structure (DSSP, 8-state):
-TTSS-----S-GGG--HHHHHHHHHHHHHHHHTHHHHHHSEEEEEE-TTSTTS-EEEEEEE-TTSS-EEEEEEESS--SSPPP------S--TT-----PPP-

InterPro domains:
  IPR013780 Glycosyl hydrolase, all-beta [G3DSA:2.60.40.1180] (39-104)
  IPR017853 Glycoside hydrolase superfamily [SSF51445] (2-74)
  IPR031705 Glycosyl hydrolase family 36, C-terminal [PF16874] (57-101)

pLDDT: mean 92.39, std 4.87, range [68.06, 97.69]

Sequence (104 aa):
MAFFGDLGYELDITTTDSDELEVMSRQIAFYKKHRTTFQQGRLYRIASPYEGDRNVMAWQVVSPDSRELVAAYYRILSRPNPAPEHCRLVGLDPDAEYDVERYG